Protein AF-A0A928SBZ6-F1 (afdb_monomer_lite)

pLDDT: mean 72.64, std 17.55, range [36.88, 94.25]

Foldseek 3Di:
DDDPPDDPPDPPPQPPPAPVSVVVVVQVVDPVSVVVVVVLVVLLVVLVVVLVVLVVVLVVQVPDPDHDPVVNVVSVVVNVVSVVSNVVSVVVVVVVVVVRVVVVVVVVVVVVVVVVVVVVVVVVPPDPVVVD

Radius of gyration: 28.68 Å; chains: 1; bounding box: 75×18×86 Å

Sequence (132 aa):
MLKREFTVAGEYRYNQSGPIRWIISHLARYPLFLSGFILAILISNGLFALTPRLTGLAFDEILQTAPDRGRLLTITLLVLGVVLVQVLIYLAASLSIEVLAQRLERDARDELNNTYFRHQSLDYNLPEAILS

Secondary structure (DSSP, 8-state):
--------TT--------HHHHHHHHHTT-HHHHHHHHHHHHHHHHHHHHHHHHHHHHHHHHTSSS--HHHHHHHHHHHHHHHHHHHHHHHHHHHHHHHHHHHHHHHHHHHHHHHHHHHHHHHTT--GGG--

Structure (mmCIF, N/CA/C/O backbone):
data_AF-A0A928SBZ6-F1
#
_entry.id   AF-A0A928SBZ6-F1
#
loop_
_atom_site.group_PDB
_atom_site.id
_atom_site.type_symbol
_atom_site.label_atom_id
_atom_site.label_alt_id
_atom_site.label_comp_id
_atom_site.label_as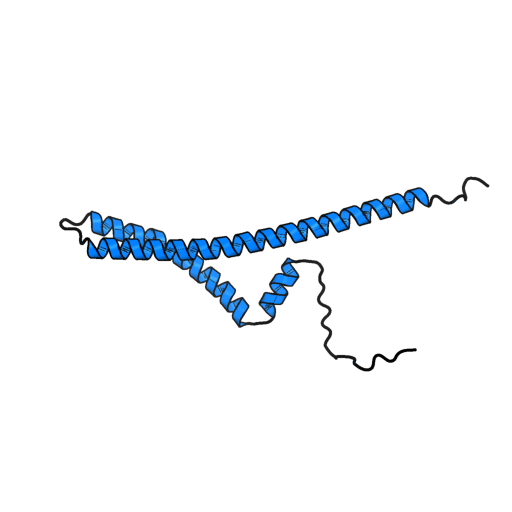ym_id
_atom_site.label_entity_id
_atom_site.label_seq_id
_atom_site.pdbx_PDB_ins_code
_atom_site.Cartn_x
_atom_site.Cartn_y
_atom_site.Cartn_z
_atom_site.occupancy
_atom_site.B_iso_or_equiv
_atom_site.auth_seq_id
_atom_site.auth_comp_id
_atom_site.auth_asym_id
_atom_site.auth_atom_id
_atom_site.pdbx_PDB_model_num
ATOM 1 N N . MET A 1 1 ? 16.539 -11.996 -53.808 1.00 42.03 1 MET A N 1
ATOM 2 C CA . MET A 1 1 ? 15.376 -11.086 -53.733 1.00 42.03 1 MET A CA 1
ATOM 3 C C . MET A 1 1 ? 14.240 -11.819 -53.035 1.00 42.03 1 MET A C 1
ATOM 5 O O . MET A 1 1 ? 13.821 -12.847 -53.543 1.00 42.03 1 MET A O 1
ATOM 9 N N . LEU A 1 2 ? 13.785 -11.343 -51.874 1.00 38.50 2 LEU A N 1
ATOM 10 C CA . LEU A 1 2 ? 12.619 -11.879 -51.160 1.00 38.50 2 LEU A CA 1
ATOM 11 C C . LEU A 1 2 ? 11.721 -10.698 -50.772 1.00 38.50 2 LEU A C 1
ATOM 13 O O . LEU A 1 2 ? 12.114 -9.841 -49.982 1.00 38.50 2 LEU A O 1
ATOM 17 N N . LYS A 1 3 ? 10.547 -10.639 -51.410 1.00 41.12 3 LYS A N 1
ATOM 18 C CA . LYS A 1 3 ? 9.464 -9.682 -51.165 1.00 41.12 3 LYS A CA 1
ATOM 19 C C . LYS A 1 3 ? 8.970 -9.807 -49.718 1.00 41.12 3 LYS A C 1
ATOM 21 O O . LYS A 1 3 ? 8.495 -10.866 -49.323 1.00 41.12 3 LYS A O 1
ATOM 26 N N . ARG A 1 4 ? 9.025 -8.712 -48.956 1.00 48.75 4 ARG A N 1
ATOM 27 C CA . ARG A 1 4 ? 8.237 -8.507 -47.729 1.00 48.75 4 ARG A CA 1
ATOM 28 C C . ARG A 1 4 ? 7.064 -7.584 -48.070 1.00 48.75 4 ARG A C 1
ATOM 30 O O . ARG A 1 4 ? 7.165 -6.372 -47.933 1.00 48.75 4 ARG A O 1
ATOM 37 N N . GLU A 1 5 ? 5.972 -8.164 -48.556 1.00 46.28 5 GLU A N 1
ATOM 38 C CA . GLU A 1 5 ? 4.697 -7.482 -48.826 1.00 46.28 5 GLU A CA 1
ATOM 39 C C . GLU A 1 5 ? 3.756 -7.628 -47.621 1.00 46.28 5 GLU A C 1
ATOM 41 O O . GLU A 1 5 ? 2.725 -8.265 -47.727 1.00 46.28 5 GLU A O 1
ATOM 46 N N . PHE A 1 6 ? 4.117 -7.070 -46.462 1.00 46.47 6 PHE A N 1
ATOM 47 C CA . PHE A 1 6 ? 3.161 -6.730 -45.396 1.00 46.47 6 PHE A CA 1
ATOM 48 C C . PHE A 1 6 ? 3.739 -5.565 -44.591 1.00 46.47 6 PHE A C 1
ATOM 50 O O . PHE A 1 6 ? 4.344 -5.738 -43.535 1.00 46.47 6 PHE A O 1
ATOM 57 N N . THR A 1 7 ? 3.597 -4.355 -45.125 1.00 47.03 7 THR A N 1
ATOM 58 C CA . THR A 1 7 ? 3.828 -3.124 -44.370 1.00 47.03 7 THR A CA 1
ATOM 59 C C . THR A 1 7 ? 2.601 -2.894 -43.495 1.00 47.03 7 THR A C 1
ATOM 61 O O . THR A 1 7 ? 1.587 -2.379 -43.959 1.00 47.03 7 THR A O 1
ATOM 64 N N . VAL A 1 8 ? 2.667 -3.308 -42.228 1.00 39.34 8 VAL A N 1
ATOM 65 C CA . VAL A 1 8 ? 1.700 -2.856 -41.221 1.00 39.34 8 VAL A CA 1
ATOM 66 C C . VAL A 1 8 ? 1.957 -1.367 -40.995 1.00 39.34 8 VAL A C 1
ATOM 68 O O . VAL A 1 8 ? 2.955 -0.971 -40.393 1.00 39.34 8 VAL A O 1
ATOM 71 N N . ALA A 1 9 ? 1.067 -0.531 -41.526 1.00 39.19 9 ALA A N 1
ATOM 72 C CA . ALA A 1 9 ? 1.007 0.887 -41.212 1.00 39.19 9 ALA A CA 1
ATOM 73 C C . ALA A 1 9 ? 0.693 1.036 -39.716 1.00 39.19 9 ALA A C 1
ATOM 75 O O . ALA A 1 9 ? -0.443 0.840 -39.290 1.00 39.19 9 ALA A O 1
ATOM 76 N N . GLY A 1 10 ? 1.726 1.313 -38.917 1.00 40.31 10 GLY A N 1
ATOM 77 C CA . GLY A 1 10 ? 1.594 1.467 -37.468 1.00 40.31 10 GLY A CA 1
ATOM 78 C C . GLY A 1 10 ? 2.705 0.850 -36.622 1.00 40.31 10 GLY A C 1
ATOM 79 O O . GLY A 1 10 ? 2.492 0.678 -35.424 1.00 40.31 10 GLY A O 1
ATOM 80 N N . GLU A 1 11 ? 3.880 0.522 -37.176 1.00 36.88 11 GLU A N 1
ATOM 81 C CA . GLU A 1 11 ? 5.056 0.240 -36.341 1.00 36.88 11 GLU A CA 1
ATOM 82 C C . GLU A 1 11 ? 5.482 1.510 -35.592 1.00 36.88 11 GLU A C 1
ATOM 84 O O . GLU A 1 11 ? 6.375 2.259 -35.993 1.00 36.88 11 GLU A O 1
ATOM 89 N N . TYR A 1 12 ? 4.833 1.755 -34.455 1.00 40.62 12 TYR A N 1
ATOM 90 C CA . TYR A 1 12 ? 5.387 2.620 -33.435 1.00 40.62 12 TYR A CA 1
ATOM 91 C C . TYR A 1 12 ? 6.636 1.916 -32.913 1.00 40.62 12 TYR A C 1
ATOM 93 O O . TYR A 1 12 ? 6.551 0.954 -32.146 1.00 40.62 12 TYR A O 1
ATOM 101 N N . ARG A 1 13 ? 7.802 2.368 -33.389 1.00 38.62 13 ARG A N 1
ATOM 102 C CA . ARG A 1 13 ? 9.112 1.977 -32.868 1.00 38.62 13 ARG A CA 1
ATOM 103 C C . ARG A 1 13 ? 9.098 2.225 -31.368 1.00 38.62 13 ARG A C 1
ATOM 105 O O . ARG A 1 13 ? 9.324 3.343 -30.907 1.00 38.62 13 ARG A O 1
ATOM 112 N N . TYR A 1 14 ? 8.840 1.170 -30.602 1.00 41.97 14 TYR A N 1
ATOM 113 C CA . TYR A 1 14 ? 9.138 1.167 -29.187 1.00 41.97 14 TYR A CA 1
ATOM 114 C C . TYR A 1 14 ? 10.636 1.400 -29.080 1.00 41.97 14 TYR A C 1
ATOM 116 O O . TYR A 1 14 ? 11.450 0.547 -29.418 1.00 41.97 14 TYR A O 1
ATOM 124 N N . ASN A 1 15 ? 11.001 2.607 -28.676 1.00 43.34 15 ASN A N 1
ATOM 125 C CA . ASN A 1 15 ? 12.329 2.865 -28.181 1.00 43.34 15 ASN A CA 1
ATOM 126 C C . ASN A 1 15 ? 12.435 2.072 -26.865 1.00 43.34 15 ASN A C 1
ATOM 128 O O . ASN A 1 15 ? 11.800 2.407 -25.864 1.00 43.34 15 ASN A O 1
ATOM 132 N N . GLN A 1 16 ? 13.163 0.959 -26.944 1.00 48.69 16 GLN A N 1
ATOM 133 C CA . GLN A 1 16 ? 13.397 -0.022 -25.886 1.00 48.69 16 GLN A CA 1
ATOM 134 C C . GLN A 1 16 ? 14.605 0.353 -25.013 1.00 48.69 16 GLN A C 1
ATOM 136 O O . GLN A 1 16 ? 15.199 -0.516 -24.390 1.00 48.69 16 GLN A O 1
ATOM 141 N N . SER A 1 17 ? 14.974 1.634 -24.922 1.00 46.19 17 SER A N 1
ATOM 142 C CA . SER A 1 17 ? 16.121 2.089 -24.121 1.00 46.19 17 SER A CA 1
ATOM 143 C C . SER A 1 17 ? 15.854 2.127 -22.604 1.00 46.19 17 SER A C 1
ATOM 145 O O . SER A 1 17 ? 16.379 2.999 -21.922 1.00 46.19 17 SER A O 1
ATOM 147 N N . GLY A 1 18 ? 15.016 1.235 -22.056 1.00 51.34 18 GLY A N 1
ATOM 148 C CA . GLY A 1 18 ? 14.973 1.056 -20.601 1.00 51.34 18 GLY A CA 1
ATOM 149 C C . GLY A 1 18 ? 13.796 0.241 -20.028 1.00 51.34 18 GLY A C 1
ATOM 150 O O . GLY A 1 18 ? 12.656 0.374 -20.487 1.00 51.34 18 GLY A O 1
ATOM 151 N N . PRO A 1 19 ? 14.025 -0.546 -18.958 1.00 50.44 19 PRO A N 1
ATOM 152 C CA . PRO A 1 19 ? 13.027 -1.407 -18.306 1.00 50.44 19 PRO A CA 1
ATOM 153 C C . PRO A 1 19 ? 11.860 -0.645 -17.650 1.00 50.44 19 PRO A C 1
ATOM 155 O O . PRO A 1 19 ? 10.737 -1.148 -17.616 1.00 50.44 19 PRO A O 1
ATOM 158 N N . ILE A 1 20 ? 12.071 0.612 -17.244 1.00 51.56 20 ILE A N 1
ATOM 159 C CA . ILE A 1 20 ? 10.998 1.531 -16.817 1.00 51.56 20 ILE A CA 1
ATOM 160 C C . ILE A 1 20 ? 10.023 1.783 -17.972 1.00 51.56 20 ILE A C 1
ATOM 162 O O . ILE A 1 20 ? 8.810 1.775 -17.791 1.00 51.56 20 ILE A O 1
ATOM 166 N N . ARG A 1 21 ? 10.539 1.933 -19.194 1.00 50.12 21 ARG A N 1
ATOM 167 C CA . ARG A 1 21 ? 9.741 2.160 -20.401 1.00 50.12 21 ARG A CA 1
ATOM 168 C C . ARG A 1 21 ? 8.976 0.900 -20.822 1.00 50.12 21 ARG A C 1
ATOM 170 O O . ARG A 1 21 ? 7.899 1.031 -21.389 1.00 50.12 21 ARG A O 1
ATOM 177 N N . TRP A 1 22 ? 9.462 -0.296 -20.467 1.00 51.34 22 TRP A N 1
ATOM 178 C CA . TRP A 1 22 ? 8.749 -1.574 -20.621 1.00 51.34 22 TRP A CA 1
ATOM 179 C C . TRP A 1 22 ? 7.609 -1.743 -19.597 1.00 51.34 22 TRP A C 1
ATOM 181 O O . TRP A 1 22 ? 6.501 -2.115 -19.987 1.00 51.34 22 TRP A O 1
ATOM 191 N N . ILE A 1 23 ? 7.818 -1.373 -18.328 1.00 56.75 23 ILE A N 1
ATOM 192 C CA . ILE A 1 23 ? 6.757 -1.337 -17.300 1.00 56.75 23 ILE A CA 1
ATOM 193 C C . ILE A 1 23 ? 5.692 -0.298 -17.668 1.00 56.75 23 ILE A C 1
ATOM 195 O O . ILE A 1 23 ? 4.507 -0.619 -17.703 1.00 56.75 23 ILE A O 1
ATOM 199 N N . ILE A 1 24 ? 6.106 0.916 -18.047 1.00 55.34 24 ILE A N 1
ATOM 200 C CA . ILE A 1 24 ? 5.201 1.970 -18.527 1.00 55.34 24 ILE A CA 1
ATOM 201 C C . ILE A 1 24 ? 4.479 1.521 -19.807 1.00 55.34 24 ILE A C 1
ATOM 203 O O . ILE A 1 24 ? 3.296 1.802 -19.952 1.00 55.34 24 ILE A O 1
ATOM 207 N N . SER A 1 25 ? 5.128 0.763 -20.703 1.00 49.34 25 SER A N 1
ATOM 208 C CA . SER A 1 25 ? 4.474 0.209 -21.902 1.00 49.34 25 SER A CA 1
ATOM 209 C C . SER A 1 25 ? 3.415 -0.849 -21.592 1.00 49.34 25 SER A C 1
ATOM 211 O O . SER A 1 25 ? 2.393 -0.905 -22.272 1.00 49.34 25 SER A O 1
ATOM 213 N N . HIS A 1 26 ? 3.627 -1.660 -20.551 1.00 50.69 26 HIS A N 1
ATOM 214 C CA . HIS A 1 26 ? 2.633 -2.620 -20.071 1.00 50.69 26 HIS A CA 1
ATOM 215 C C . HIS A 1 26 ? 1.474 -1.915 -19.352 1.00 50.69 26 HIS A C 1
ATOM 217 O O . HIS A 1 26 ? 0.325 -2.321 -19.508 1.00 50.69 26 HIS A O 1
ATOM 223 N N . LEU A 1 27 ? 1.755 -0.820 -18.637 1.00 47.75 27 LEU A N 1
ATOM 224 C CA . LEU A 1 27 ? 0.765 -0.017 -17.912 1.00 47.75 27 LEU A CA 1
ATOM 225 C C . LEU A 1 27 ? -0.061 0.910 -18.830 1.00 47.75 27 LEU A C 1
ATOM 227 O O . LEU A 1 27 ? -1.235 1.149 -18.566 1.00 47.75 27 LEU A O 1
ATOM 231 N N . ALA A 1 28 ? 0.520 1.399 -19.931 1.00 54.22 28 ALA A N 1
ATOM 232 C CA . ALA A 1 28 ? -0.118 2.303 -20.895 1.00 54.22 28 ALA A CA 1
ATOM 233 C C . ALA A 1 28 ? -0.981 1.586 -21.950 1.00 54.22 28 ALA A C 1
ATOM 235 O O . ALA A 1 28 ? -1.712 2.237 -22.696 1.00 54.22 28 ALA A O 1
ATOM 236 N N . ARG A 1 29 ? -0.918 0.248 -22.024 1.00 52.53 29 ARG A N 1
ATOM 237 C CA . ARG A 1 29 ? -1.681 -0.557 -22.995 1.00 52.53 29 ARG A CA 1
ATOM 238 C C . ARG A 1 29 ? -3.133 -0.818 -22.568 1.00 52.53 29 ARG A C 1
ATOM 240 O O . ARG A 1 29 ? -3.930 -1.252 -23.392 1.00 52.53 29 ARG A O 1
ATOM 247 N N . TYR A 1 30 ? -3.485 -0.517 -21.315 1.00 49.75 30 TYR A N 1
ATOM 248 C CA . TYR A 1 30 ? -4.835 -0.676 -20.775 1.00 49.75 30 TYR A CA 1
ATOM 249 C C . TYR A 1 30 ? -5.160 0.470 -19.804 1.00 49.75 30 TYR A C 1
ATOM 251 O O . TYR A 1 30 ? -4.564 0.523 -18.729 1.00 49.75 30 TYR A O 1
ATOM 259 N N . PRO A 1 31 ? -6.137 1.353 -20.092 1.00 57.88 31 PRO A N 1
ATOM 260 C CA . PRO A 1 31 ? -6.558 2.385 -19.136 1.00 57.88 31 PRO A CA 1
ATOM 261 C C . PRO A 1 31 ? -7.005 1.795 -17.782 1.00 57.88 31 PRO A C 1
ATOM 263 O O . PRO A 1 31 ? -6.845 2.455 -16.758 1.00 57.88 31 PRO A O 1
ATOM 266 N N . LEU A 1 32 ? -7.445 0.524 -17.755 1.00 58.59 32 LEU A N 1
ATOM 267 C CA . LEU A 1 32 ? -7.724 -0.239 -16.530 1.00 58.59 32 LEU A CA 1
ATOM 268 C C . LEU A 1 32 ? -6.496 -0.452 -15.623 1.00 58.59 32 LEU A C 1
ATOM 270 O O . LEU A 1 32 ? -6.638 -0.499 -14.403 1.00 58.59 32 LEU A O 1
ATOM 274 N N . PHE A 1 33 ? -5.296 -0.602 -16.187 1.00 58.75 33 PHE A N 1
ATOM 275 C CA . PHE A 1 33 ? -4.073 -0.836 -15.410 1.00 58.75 33 PHE A CA 1
ATOM 276 C C . PHE A 1 33 ? -3.554 0.450 -14.775 1.00 58.75 33 PHE A C 1
ATOM 278 O O . PHE A 1 33 ? -3.157 0.430 -13.614 1.00 58.75 33 PHE A O 1
ATOM 285 N N . LEU A 1 34 ? -3.616 1.577 -15.492 1.00 67.88 34 LEU A N 1
ATOM 286 C CA . LEU A 1 34 ? -3.313 2.882 -14.906 1.00 67.88 34 LEU A CA 1
ATOM 287 C C . LEU A 1 34 ? -4.317 3.225 -13.798 1.00 67.88 34 LEU A C 1
ATOM 289 O O . LEU A 1 34 ? -3.907 3.635 -12.712 1.00 67.88 34 LEU A O 1
ATOM 293 N N . SER A 1 35 ? -5.615 2.976 -14.022 1.00 70.25 35 SER A N 1
ATOM 294 C CA . SER A 1 35 ? -6.608 3.112 -12.953 1.00 70.25 35 SER A CA 1
ATOM 295 C C . SER A 1 35 ? -6.347 2.140 -11.805 1.00 70.25 35 SER A C 1
ATOM 297 O O . SER A 1 35 ? -6.489 2.535 -10.659 1.00 70.25 35 SER A O 1
ATOM 299 N N . GLY A 1 36 ? -5.913 0.907 -12.083 1.00 70.06 36 GLY A N 1
ATOM 300 C CA . GLY A 1 36 ? -5.564 -0.086 -11.065 1.00 70.06 36 GLY A CA 1
ATOM 301 C C . GLY A 1 36 ? -4.348 0.319 -10.232 1.00 70.06 36 GLY A C 1
ATOM 302 O O . GLY A 1 36 ? -4.349 0.128 -9.022 1.00 70.06 36 GLY A O 1
ATOM 303 N N . PHE A 1 37 ? -3.344 0.943 -10.847 1.00 69.94 37 PHE A N 1
ATOM 304 C CA . PHE A 1 37 ? -2.172 1.475 -10.155 1.00 69.94 37 PHE A CA 1
ATOM 305 C C . PHE A 1 37 ? -2.527 2.667 -9.262 1.00 69.94 37 PHE A C 1
ATOM 307 O O . PHE A 1 37 ? -2.157 2.694 -8.090 1.00 69.94 37 PHE A O 1
ATOM 314 N N . ILE A 1 38 ? -3.302 3.624 -9.783 1.00 79.69 38 ILE A N 1
ATOM 315 C CA . ILE A 1 38 ? -3.816 4.748 -8.989 1.00 79.69 38 ILE A CA 1
ATOM 316 C C . ILE A 1 38 ? -4.681 4.220 -7.841 1.00 79.69 38 ILE A C 1
ATOM 318 O O . ILE A 1 38 ? -4.514 4.644 -6.701 1.00 79.69 38 ILE A O 1
ATOM 322 N N . LEU A 1 39 ? -5.557 3.252 -8.113 1.00 78.69 39 LEU A N 1
ATOM 323 C CA . LEU A 1 39 ? -6.389 2.608 -7.103 1.00 78.69 39 LEU A CA 1
ATOM 324 C C . LEU A 1 39 ? -5.534 1.913 -6.038 1.00 78.69 39 LEU A C 1
ATOM 326 O O . LEU A 1 39 ? -5.812 2.074 -4.857 1.00 78.69 39 LEU A O 1
ATOM 330 N N . ALA A 1 40 ? -4.471 1.206 -6.423 1.00 74.56 40 ALA A N 1
ATOM 331 C CA . ALA A 1 40 ? -3.550 0.569 -5.486 1.00 74.56 40 ALA A CA 1
ATOM 332 C C . ALA A 1 40 ? -2.856 1.601 -4.585 1.00 74.56 40 ALA A C 1
ATOM 334 O O . ALA A 1 40 ? -2.821 1.415 -3.372 1.00 74.56 40 ALA A O 1
ATOM 335 N N . ILE A 1 41 ? -2.390 2.725 -5.143 1.00 81.50 41 ILE A N 1
ATOM 336 C CA . ILE A 1 41 ? -1.819 3.832 -4.360 1.00 81.50 41 ILE A CA 1
ATOM 337 C C . ILE A 1 41 ? -2.854 4.394 -3.382 1.00 81.50 41 ILE A C 1
ATOM 339 O O . ILE A 1 41 ? -2.547 4.587 -2.204 1.00 81.50 41 ILE A O 1
ATOM 343 N N . LEU A 1 42 ? -4.076 4.657 -3.846 1.00 87.12 42 LEU A N 1
ATOM 344 C CA . LEU A 1 42 ? -5.150 5.185 -3.005 1.00 87.12 42 LEU A CA 1
ATOM 345 C C . LEU A 1 42 ? -5.515 4.209 -1.881 1.00 87.12 42 LEU A C 1
ATOM 347 O O . LEU A 1 42 ? -5.648 4.628 -0.733 1.00 87.12 42 LEU A O 1
ATOM 351 N N . ILE A 1 43 ? -5.610 2.913 -2.187 1.00 82.88 43 ILE A N 1
ATOM 352 C CA . ILE A 1 43 ? -5.857 1.851 -1.207 1.00 82.88 43 ILE A CA 1
ATOM 353 C C . ILE A 1 43 ? -4.728 1.814 -0.177 1.00 82.88 43 ILE A C 1
ATOM 355 O O . ILE A 1 43 ? -5.010 1.845 1.017 1.00 82.88 43 ILE A O 1
ATOM 359 N N . SER A 1 44 ? -3.463 1.808 -0.602 1.00 80.88 44 SER A N 1
ATOM 360 C CA . SER A 1 44 ? -2.320 1.806 0.317 1.00 80.88 44 SER A CA 1
ATOM 361 C C . SER A 1 44 ? -2.327 3.006 1.257 1.00 80.88 44 SER A C 1
ATOM 363 O O . SER A 1 44 ? -2.157 2.833 2.462 1.00 80.88 44 SER A O 1
ATOM 365 N N . ASN A 1 45 ? -2.571 4.210 0.734 1.00 88.06 45 ASN A N 1
ATOM 366 C CA . ASN A 1 45 ? -2.646 5.420 1.553 1.00 88.06 45 ASN A CA 1
ATOM 367 C C . ASN A 1 45 ? -3.840 5.377 2.519 1.00 88.06 45 ASN A C 1
ATOM 369 O O . ASN A 1 45 ? -3.706 5.732 3.689 1.00 88.06 45 ASN A O 1
ATOM 373 N N . GLY A 1 46 ? -4.994 4.889 2.057 1.00 89.06 46 GLY A N 1
ATOM 374 C CA . GLY A 1 46 ? -6.172 4.693 2.898 1.00 89.06 46 GLY A CA 1
ATOM 375 C C . GLY A 1 46 ? -5.921 3.700 4.036 1.00 89.06 46 GLY A C 1
ATOM 376 O O . GLY A 1 46 ? -6.253 3.986 5.183 1.00 89.06 46 GLY A O 1
ATOM 377 N N . LEU A 1 47 ? -5.277 2.565 3.753 1.00 86.06 47 LEU A N 1
ATOM 378 C CA . LEU A 1 47 ? -4.897 1.565 4.760 1.00 86.06 47 LEU A CA 1
ATOM 379 C C . LEU A 1 47 ? -3.905 2.131 5.786 1.00 86.06 47 LEU A C 1
ATOM 381 O O . LEU A 1 47 ? -4.052 1.885 6.988 1.00 86.06 47 LEU A O 1
ATOM 385 N N . PHE A 1 48 ? -2.950 2.947 5.333 1.00 86.94 48 PHE A N 1
ATOM 386 C CA . PHE A 1 48 ? -2.035 3.669 6.217 1.00 86.94 48 PHE A CA 1
ATOM 387 C C . PHE A 1 48 ? -2.782 4.587 7.184 1.00 86.94 48 PHE A C 1
ATOM 389 O O . PHE A 1 48 ? -2.527 4.554 8.384 1.00 86.94 48 PHE A O 1
ATOM 396 N N . ALA A 1 49 ? -3.751 5.358 6.686 1.00 89.12 49 ALA A N 1
ATOM 397 C CA . ALA A 1 49 ? -4.566 6.246 7.512 1.00 89.12 49 ALA A CA 1
ATOM 398 C C . ALA A 1 49 ? -5.536 5.489 8.444 1.00 89.12 49 ALA A C 1
ATOM 400 O O . ALA A 1 49 ? -5.853 5.964 9.536 1.00 89.12 49 ALA A O 1
ATOM 401 N N . LEU A 1 50 ? -6.001 4.301 8.045 1.00 89.25 50 LEU A N 1
ATOM 402 C CA . LEU A 1 50 ? -6.895 3.466 8.853 1.00 89.25 50 LEU A CA 1
ATOM 403 C C . LEU A 1 50 ? -6.190 2.810 10.042 1.00 89.25 50 LEU A C 1
ATOM 405 O O . LEU A 1 50 ? -6.830 2.588 11.068 1.00 89.25 50 LEU A O 1
ATOM 409 N N . THR A 1 51 ? -4.894 2.519 9.928 1.00 87.12 51 THR A N 1
ATOM 410 C CA . THR A 1 51 ? -4.150 1.784 10.961 1.00 87.12 51 THR A CA 1
ATOM 411 C C . THR A 1 51 ? -4.143 2.528 12.313 1.00 87.12 51 THR A C 1
ATOM 413 O O . THR A 1 51 ? -4.612 1.946 13.292 1.00 87.12 51 THR A O 1
ATOM 416 N N . PRO A 1 52 ? -3.753 3.820 12.414 1.00 89.62 52 PRO A N 1
ATOM 417 C CA . PRO A 1 52 ? -3.835 4.574 13.671 1.00 89.62 52 PRO A CA 1
ATOM 418 C C . PRO A 1 52 ? -5.264 4.710 14.205 1.00 89.62 52 PRO A C 1
ATOM 420 O O . PRO A 1 52 ? -5.479 4.675 15.415 1.00 89.62 52 PRO A O 1
ATOM 423 N N . ARG A 1 53 ? -6.253 4.835 13.311 1.00 91.88 53 ARG A N 1
ATOM 424 C CA . ARG A 1 53 ? -7.666 4.950 13.692 1.00 91.88 53 ARG A CA 1
ATOM 425 C C . ARG A 1 53 ? -8.180 3.676 14.360 1.00 91.88 53 ARG A C 1
ATOM 427 O O . ARG A 1 53 ? -8.836 3.760 15.392 1.00 91.88 53 ARG A O 1
ATOM 434 N N . LEU A 1 54 ? -7.898 2.508 13.781 1.00 88.94 54 LEU A N 1
ATOM 435 C CA . LEU A 1 54 ? -8.283 1.220 14.365 1.00 88.94 54 LEU A CA 1
ATOM 436 C C . LEU A 1 54 ? -7.580 0.984 15.704 1.00 88.94 54 LEU A C 1
ATOM 438 O O . LEU A 1 54 ? -8.212 0.520 16.649 1.00 88.94 54 LEU A O 1
ATOM 442 N N . THR A 1 55 ? -6.307 1.369 15.805 1.00 89.19 55 THR A N 1
ATOM 443 C CA . THR A 1 55 ? -5.560 1.324 17.064 1.00 89.19 55 THR A CA 1
ATOM 444 C C . THR A 1 55 ? -6.208 2.208 18.132 1.00 89.19 55 THR A C 1
ATOM 446 O O . THR A 1 55 ? -6.410 1.744 19.249 1.00 89.19 55 THR A O 1
ATOM 449 N N . GLY A 1 56 ? -6.607 3.439 17.792 1.00 91.50 56 GLY A N 1
ATOM 450 C CA . GLY A 1 56 ? -7.333 4.326 18.709 1.00 91.50 56 GLY A CA 1
ATOM 451 C C . GLY A 1 56 ? -8.645 3.715 19.203 1.00 91.50 56 GLY A C 1
ATOM 452 O O . GLY A 1 56 ? -8.867 3.643 20.405 1.00 91.50 56 GLY A O 1
ATOM 453 N N . LEU A 1 57 ? -9.455 3.158 18.296 1.00 90.38 57 LEU A N 1
ATOM 454 C CA . LEU A 1 57 ? -10.704 2.476 18.662 1.00 90.38 57 LEU A CA 1
ATOM 455 C C . LEU A 1 57 ? -10.478 1.269 19.583 1.00 90.38 57 LEU A C 1
ATOM 457 O O . LEU A 1 57 ? -11.314 0.998 20.441 1.00 90.38 57 LEU A O 1
ATOM 461 N N . ALA A 1 58 ? -9.373 0.538 19.409 1.00 88.38 58 ALA A N 1
ATOM 462 C CA . ALA A 1 58 ? -9.015 -0.552 20.311 1.00 88.38 58 ALA A CA 1
ATOM 463 C C . ALA A 1 58 ? -8.681 -0.027 21.715 1.00 88.38 58 ALA A C 1
ATOM 465 O O . ALA A 1 58 ? -9.161 -0.584 22.698 1.00 88.38 58 ALA A O 1
ATOM 466 N N . PHE A 1 59 ? -7.896 1.051 21.817 1.00 89.50 59 PHE A N 1
ATOM 467 C CA . PHE A 1 59 ? -7.572 1.672 23.105 1.00 89.50 59 PHE A CA 1
ATOM 468 C C . PHE A 1 59 ? -8.812 2.235 23.803 1.00 89.50 59 PHE A C 1
ATOM 470 O O . PHE A 1 59 ? -9.000 1.972 24.989 1.00 89.50 59 PHE A O 1
ATOM 477 N N . ASP A 1 60 ? -9.685 2.929 23.070 1.00 90.12 60 ASP A N 1
ATOM 478 C CA . ASP A 1 60 ? -10.947 3.453 23.601 1.00 90.12 60 ASP A CA 1
ATOM 479 C C . ASP A 1 60 ? -11.837 2.334 24.164 1.00 90.12 60 ASP A C 1
ATOM 481 O O . ASP A 1 60 ? -12.511 2.519 25.174 1.00 90.12 60 ASP A O 1
ATOM 485 N N . GLU A 1 61 ? -11.834 1.155 23.536 1.00 88.00 61 GLU A N 1
ATOM 486 C CA . GLU A 1 61 ? -12.600 -0.006 23.998 1.00 88.00 61 GLU A CA 1
ATOM 487 C C . GLU A 1 61 ? -12.007 -0.642 25.264 1.00 88.00 61 GLU A C 1
ATOM 489 O O . GLU A 1 61 ? -12.747 -1.022 26.169 1.00 88.00 61 GLU A O 1
ATOM 494 N N . ILE A 1 62 ? -10.678 -0.714 25.374 1.00 88.94 62 ILE A N 1
ATOM 495 C CA . ILE A 1 62 ? -9.995 -1.266 26.558 1.00 88.94 62 ILE A CA 1
ATOM 496 C C . ILE A 1 62 ? -10.168 -0.356 27.784 1.00 88.94 62 ILE A C 1
ATOM 498 O O . ILE A 1 62 ? -10.183 -0.846 28.911 1.00 88.94 62 ILE A O 1
ATOM 502 N N . LEU A 1 63 ? -10.310 0.957 27.577 1.00 90.94 63 LEU A N 1
ATOM 503 C CA . LEU A 1 63 ? -10.487 1.944 28.649 1.00 90.94 63 LEU A CA 1
ATOM 504 C C . LEU A 1 63 ? -11.923 2.014 29.199 1.00 90.94 63 LEU A C 1
ATOM 506 O O . LEU A 1 63 ? -12.157 2.691 30.202 1.00 90.94 63 LEU A O 1
ATOM 510 N N . GLN A 1 64 ? -12.891 1.332 28.578 1.00 88.62 64 GLN A N 1
ATOM 511 C CA . GLN A 1 64 ? -14.267 1.290 29.075 1.00 88.62 64 GLN A CA 1
ATOM 512 C C . GLN A 1 64 ? -14.380 0.493 30.381 1.00 88.62 64 GLN A C 1
ATOM 514 O O . GLN A 1 64 ? -13.672 -0.482 30.616 1.00 88.62 64 GLN A O 1
ATOM 519 N N . THR A 1 65 ? -15.335 0.882 31.231 1.00 81.00 65 THR A N 1
ATOM 520 C CA . THR A 1 65 ? -15.575 0.246 32.540 1.00 81.00 65 THR A 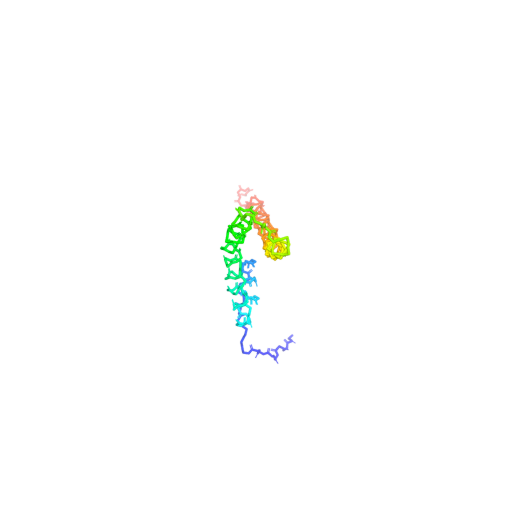CA 1
ATOM 521 C C . THR A 1 65 ? -15.987 -1.230 32.424 1.00 81.00 65 THR A C 1
ATOM 523 O O . THR A 1 65 ? -15.731 -2.009 33.338 1.00 81.00 65 THR A O 1
ATOM 526 N N . ALA A 1 66 ? -16.592 -1.628 31.299 1.00 83.00 66 ALA A N 1
ATOM 527 C CA . ALA A 1 66 ? -16.911 -3.015 30.961 1.00 83.00 66 ALA A CA 1
ATOM 528 C C . ALA A 1 66 ? -16.589 -3.278 29.473 1.00 83.00 66 ALA A C 1
ATOM 530 O O . ALA A 1 66 ? -17.470 -3.111 28.632 1.00 83.00 66 ALA A O 1
ATOM 531 N N . PRO A 1 67 ? -15.342 -3.656 29.136 1.00 79.31 67 PRO A N 1
ATOM 532 C CA . PRO A 1 67 ? -14.913 -3.832 27.748 1.00 79.31 67 PRO A CA 1
ATOM 533 C C . PRO A 1 67 ? -15.670 -4.959 27.037 1.00 79.31 67 PRO A C 1
ATOM 535 O O . PRO A 1 67 ? -15.760 -6.077 27.562 1.00 79.31 67 PRO A O 1
ATOM 538 N N . ASP A 1 68 ? -16.143 -4.711 25.813 1.00 89.62 68 ASP A N 1
ATOM 539 C CA . ASP A 1 68 ? -16.744 -5.752 24.983 1.00 89.62 68 ASP A CA 1
ATOM 540 C C . ASP A 1 68 ? -15.656 -6.561 24.256 1.00 89.62 68 ASP A C 1
ATOM 542 O O . ASP A 1 68 ? -15.018 -6.125 23.290 1.00 89.62 68 ASP A O 1
ATOM 546 N N . ARG A 1 69 ? -15.468 -7.807 24.703 1.00 88.50 69 ARG A N 1
ATOM 547 C CA . ARG A 1 69 ? -14.519 -8.755 24.098 1.00 88.50 69 ARG A CA 1
ATOM 548 C C . ARG A 1 69 ? -14.824 -9.032 22.622 1.00 88.50 69 ARG A C 1
ATOM 550 O O . ARG A 1 69 ? -13.889 -9.236 21.850 1.00 88.50 69 ARG A O 1
ATOM 557 N N . GLY A 1 70 ? -16.096 -9.043 22.219 1.00 90.50 70 GLY A N 1
ATOM 558 C CA . GLY A 1 70 ? -16.496 -9.265 20.827 1.00 90.50 70 GLY A CA 1
ATOM 559 C C . GLY A 1 70 ? -16.090 -8.101 19.926 1.00 90.50 70 GLY A C 1
ATOM 560 O O . GLY A 1 70 ? -15.564 -8.303 18.825 1.00 90.50 70 GLY A O 1
ATOM 561 N N . ARG A 1 71 ? -16.243 -6.873 20.426 1.00 89.00 71 ARG A N 1
ATOM 562 C CA . ARG A 1 71 ? -15.797 -5.665 19.731 1.00 89.00 71 ARG A CA 1
ATOM 563 C C . ARG A 1 71 ? -14.276 -5.601 19.613 1.00 89.00 71 ARG A C 1
ATOM 565 O O . ARG A 1 71 ? -13.776 -5.313 18.526 1.00 89.00 71 ARG A O 1
ATOM 572 N N . LEU A 1 72 ? -13.542 -5.960 20.668 1.00 89.19 72 LEU A N 1
ATOM 573 C CA . LEU A 1 72 ? -12.078 -6.059 20.625 1.00 89.19 72 LEU A CA 1
ATOM 574 C C . LEU A 1 72 ? -11.597 -7.071 19.581 1.00 89.19 72 LEU A C 1
ATOM 576 O O . LEU A 1 72 ? -10.771 -6.721 18.741 1.00 89.19 72 LEU A O 1
ATOM 580 N N . LEU A 1 73 ? -12.162 -8.285 19.567 1.00 91.88 73 LEU A N 1
ATOM 581 C CA . LEU A 1 73 ? -11.834 -9.299 18.556 1.00 91.88 73 LEU A CA 1
ATOM 582 C C . LEU A 1 73 ? -12.095 -8.792 17.134 1.00 91.88 73 LEU A C 1
ATOM 584 O O . LEU A 1 73 ? -11.276 -9.006 16.240 1.00 91.88 73 LEU A O 1
ATOM 588 N N . THR A 1 74 ? -13.202 -8.078 16.932 1.00 93.44 74 THR A N 1
ATOM 589 C CA . THR A 1 74 ? -13.539 -7.484 15.633 1.00 93.44 74 THR A CA 1
ATOM 590 C C . THR A 1 74 ? -12.495 -6.452 15.205 1.00 93.44 74 THR A C 1
ATOM 592 O O . THR A 1 74 ? -12.011 -6.507 14.075 1.00 93.44 74 THR A O 1
ATOM 595 N N . ILE A 1 75 ? -12.093 -5.540 16.099 1.00 91.12 75 ILE A N 1
ATOM 596 C CA . ILE A 1 75 ? -11.065 -4.530 15.800 1.00 91.12 75 ILE A CA 1
ATOM 597 C C . ILE A 1 75 ? -9.717 -5.202 15.507 1.00 91.12 75 ILE A C 1
ATOM 599 O O . ILE A 1 75 ? -9.059 -4.842 14.532 1.00 91.12 75 ILE A O 1
ATOM 603 N N . THR A 1 76 ? -9.326 -6.218 16.280 1.00 91.50 76 THR A N 1
ATOM 604 C CA . THR A 1 76 ? -8.090 -6.979 16.042 1.00 91.50 76 THR A CA 1
ATOM 605 C C . THR A 1 76 ? -8.088 -7.662 14.673 1.00 91.50 76 THR A C 1
ATOM 607 O O . THR A 1 76 ? -7.099 -7.560 13.948 1.00 91.50 76 THR A O 1
ATOM 610 N N . LEU A 1 77 ? -9.187 -8.314 14.281 1.00 94.25 77 LEU A N 1
ATOM 611 C CA . LEU A 1 77 ? -9.310 -8.947 12.963 1.00 94.25 77 LEU A CA 1
ATOM 612 C C . LEU A 1 77 ? -9.258 -7.924 11.822 1.00 94.25 77 LEU A C 1
ATOM 614 O O . LEU A 1 77 ? -8.634 -8.187 10.794 1.00 94.25 77 LEU A O 1
ATOM 618 N N . LEU A 1 78 ? -9.859 -6.744 12.008 1.00 93.38 78 LEU A N 1
ATOM 619 C CA . LEU A 1 78 ? -9.776 -5.654 11.034 1.00 93.38 78 LEU A CA 1
ATOM 620 C C . LEU A 1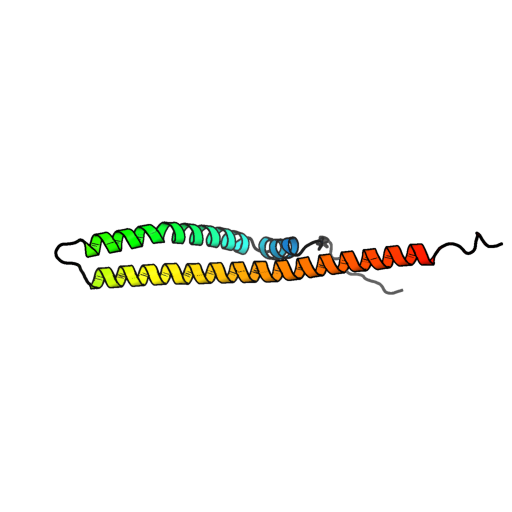 78 ? -8.338 -5.152 10.868 1.00 93.38 78 LEU A C 1
ATOM 622 O O . LEU A 1 78 ? -7.878 -5.007 9.737 1.00 93.38 78 LEU A O 1
ATOM 626 N N . VAL A 1 79 ? -7.610 -4.933 11.969 1.00 91.81 79 VAL A N 1
ATOM 627 C CA . VAL A 1 79 ? -6.191 -4.539 11.920 1.00 91.81 79 VAL A CA 1
ATOM 628 C C . VAL A 1 79 ? -5.361 -5.611 11.220 1.00 91.81 79 VAL A C 1
ATOM 630 O O . VAL A 1 79 ? -4.574 -5.285 10.334 1.00 91.81 79 VAL A O 1
ATOM 633 N N . LEU A 1 80 ? -5.568 -6.886 11.563 1.00 93.75 80 LEU A N 1
ATOM 634 C CA . LEU A 1 80 ? -4.877 -8.000 10.918 1.00 93.75 80 LEU A CA 1
ATOM 635 C C . LEU A 1 80 ? -5.120 -7.998 9.403 1.00 93.75 80 LEU A C 1
ATOM 637 O O . LEU A 1 80 ? -4.165 -8.068 8.633 1.00 93.75 80 LEU A O 1
ATOM 641 N N . GLY A 1 81 ? -6.374 -7.849 8.969 1.00 92.25 81 GLY A N 1
ATOM 642 C CA . GLY A 1 81 ? -6.722 -7.756 7.550 1.00 92.25 81 GLY A CA 1
ATOM 643 C C . GLY A 1 81 ? -6.035 -6.580 6.850 1.00 92.25 81 GLY A C 1
ATOM 644 O O . GLY A 1 81 ? -5.438 -6.754 5.789 1.00 92.25 81 GLY A O 1
ATOM 645 N N . VAL A 1 82 ? -6.051 -5.397 7.469 1.00 90.00 82 VAL A N 1
ATOM 646 C CA . VAL A 1 82 ? -5.387 -4.190 6.951 1.00 90.00 82 VAL A CA 1
ATOM 647 C C . VAL A 1 82 ? -3.877 -4.396 6.796 1.00 90.00 82 VAL A C 1
ATOM 649 O O . VAL A 1 82 ? -3.308 -4.014 5.773 1.00 90.00 82 VAL A O 1
ATOM 652 N N . VAL A 1 83 ? -3.215 -5.015 7.775 1.00 91.19 83 VAL A N 1
ATOM 653 C CA . VAL A 1 83 ? -1.769 -5.289 7.725 1.00 91.19 83 VAL A CA 1
ATOM 654 C C . VAL A 1 83 ? -1.436 -6.328 6.656 1.00 91.19 83 VAL A C 1
ATOM 656 O O . VAL A 1 83 ? -0.493 -6.125 5.895 1.00 91.19 83 VAL A O 1
ATOM 659 N N . LEU A 1 84 ? -2.217 -7.404 6.534 1.00 91.12 84 LEU A N 1
ATOM 660 C CA . LEU A 1 84 ? -1.992 -8.424 5.504 1.00 91.12 84 LEU A CA 1
ATOM 661 C C . LEU A 1 84 ? -2.065 -7.835 4.092 1.00 91.12 84 LEU A C 1
ATOM 663 O O . LEU A 1 84 ? -1.190 -8.099 3.269 1.00 91.12 84 LEU A O 1
ATOM 667 N N . VAL A 1 85 ? -3.063 -6.989 3.822 1.00 83.75 85 VAL A N 1
ATOM 668 C CA . VAL A 1 85 ? -3.182 -6.315 2.522 1.00 83.75 85 VAL A CA 1
ATOM 669 C C . VAL A 1 85 ? -1.988 -5.392 2.274 1.00 83.75 85 VAL A C 1
ATOM 671 O O . VAL A 1 85 ? -1.432 -5.404 1.177 1.00 83.75 85 VAL A O 1
ATOM 674 N N . GLN A 1 86 ? -1.545 -4.637 3.285 1.00 85.62 86 GLN A N 1
ATOM 675 C CA . GLN A 1 86 ? -0.348 -3.802 3.163 1.00 85.62 86 GLN A CA 1
ATOM 676 C C . GLN A 1 86 ? 0.885 -4.633 2.802 1.00 85.62 86 GLN A C 1
ATOM 678 O O . GLN A 1 86 ? 1.581 -4.299 1.846 1.00 85.62 86 GLN A O 1
ATOM 683 N N . VAL A 1 87 ? 1.131 -5.736 3.515 1.00 89.44 87 VAL A N 1
ATOM 684 C CA . VAL A 1 87 ? 2.277 -6.623 3.263 1.00 89.44 87 VAL A CA 1
ATOM 685 C C . VAL A 1 87 ? 2.269 -7.148 1.828 1.00 89.44 87 VAL A C 1
ATOM 687 O O . VAL A 1 87 ? 3.303 -7.114 1.164 1.00 89.44 87 VAL A O 1
ATOM 690 N N . LEU A 1 88 ? 1.114 -7.576 1.315 1.00 80.56 88 LEU A N 1
ATOM 691 C CA . LEU A 1 88 ? 1.001 -8.049 -0.068 1.00 80.56 88 LEU A CA 1
ATOM 692 C C . LEU A 1 88 ? 1.370 -6.963 -1.086 1.00 80.56 88 LEU A C 1
ATOM 694 O O . LEU A 1 88 ? 2.106 -7.238 -2.036 1.00 80.56 88 LEU A O 1
ATOM 698 N N . ILE A 1 89 ? 0.903 -5.729 -0.876 1.00 78.19 89 ILE A N 1
ATOM 699 C CA . ILE A 1 89 ? 1.234 -4.603 -1.758 1.00 78.19 89 ILE A CA 1
ATOM 700 C C . ILE A 1 89 ? 2.736 -4.294 -1.700 1.00 78.19 89 ILE A C 1
ATOM 702 O O . ILE A 1 89 ? 3.367 -4.109 -2.742 1.00 78.19 89 ILE A O 1
ATOM 706 N N . TYR A 1 90 ? 3.328 -4.291 -0.503 1.00 82.75 90 TYR A N 1
ATOM 707 C CA . TYR A 1 90 ? 4.761 -4.055 -0.329 1.00 82.75 90 TYR A CA 1
ATOM 708 C C . TYR A 1 90 ? 5.626 -5.125 -0.993 1.00 82.75 90 TYR A C 1
ATOM 710 O O . TYR A 1 90 ? 6.606 -4.778 -1.648 1.00 82.75 90 TYR A O 1
ATOM 718 N N . LEU A 1 91 ? 5.253 -6.403 -0.885 1.00 81.88 91 LEU A N 1
ATOM 719 C CA . LEU A 1 91 ? 5.977 -7.498 -1.537 1.00 81.88 91 LEU A CA 1
ATOM 720 C C . LEU A 1 91 ? 5.923 -7.391 -3.063 1.00 81.88 91 LEU A C 1
ATOM 722 O O . LEU A 1 91 ? 6.938 -7.552 -3.740 1.00 81.88 91 LEU A O 1
ATOM 726 N N . ALA A 1 92 ? 4.755 -7.076 -3.625 1.00 75.06 92 ALA A N 1
ATOM 727 C CA . ALA A 1 92 ? 4.632 -6.862 -5.063 1.00 75.06 92 ALA A CA 1
ATOM 728 C C . ALA A 1 92 ? 5.523 -5.699 -5.537 1.00 75.06 92 ALA A C 1
ATOM 730 O O . ALA A 1 92 ? 6.187 -5.796 -6.575 1.00 75.06 92 ALA A O 1
ATOM 731 N N . ALA A 1 93 ? 5.579 -4.616 -4.756 1.00 75.31 93 ALA A N 1
ATOM 732 C CA . ALA A 1 93 ? 6.442 -3.477 -5.039 1.00 75.31 93 ALA A CA 1
ATOM 733 C C . ALA A 1 93 ? 7.933 -3.845 -4.947 1.00 75.31 93 ALA A C 1
ATOM 735 O O . ALA A 1 93 ? 8.693 -3.508 -5.855 1.00 75.31 93 ALA A O 1
ATOM 736 N N . SER A 1 94 ? 8.356 -4.574 -3.907 1.00 85.12 94 SER A N 1
ATOM 737 C CA . SER A 1 94 ? 9.765 -4.941 -3.714 1.00 85.12 94 SER A CA 1
ATOM 738 C C . SER A 1 94 ? 10.283 -5.856 -4.823 1.00 85.12 94 SER A C 1
ATOM 740 O O . SER A 1 94 ? 11.349 -5.595 -5.372 1.00 85.12 94 SER A O 1
ATOM 742 N N . LEU A 1 95 ? 9.503 -6.867 -5.222 1.00 76.94 95 LEU A N 1
ATOM 743 C CA . LEU A 1 95 ? 9.859 -7.760 -6.332 1.00 76.94 95 LEU A CA 1
ATOM 744 C C . LEU A 1 95 ? 9.971 -6.999 -7.658 1.00 76.94 95 LEU A C 1
ATOM 746 O O . LEU A 1 95 ? 10.871 -7.250 -8.459 1.00 76.94 95 LEU A O 1
ATOM 750 N N . SER A 1 96 ? 9.078 -6.033 -7.883 1.00 73.94 96 SER A N 1
ATOM 751 C CA . SER A 1 96 ? 9.118 -5.189 -9.081 1.00 73.94 96 SER A CA 1
ATOM 752 C C . SER A 1 96 ? 10.396 -4.347 -9.138 1.00 73.94 96 SER A C 1
ATOM 754 O O . SER A 1 96 ? 11.008 -4.226 -10.200 1.00 73.94 96 SER A O 1
ATOM 756 N N . ILE A 1 97 ? 10.818 -3.793 -7.996 1.00 78.56 97 ILE A N 1
ATOM 757 C CA . ILE A 1 97 ? 12.062 -3.021 -7.874 1.00 78.56 97 ILE A CA 1
ATOM 758 C C . ILE A 1 97 ? 13.282 -3.918 -8.090 1.00 78.56 97 ILE A C 1
ATOM 760 O O . ILE A 1 97 ? 14.203 -3.522 -8.799 1.00 78.56 97 ILE A O 1
ATOM 764 N N . GLU A 1 98 ? 13.290 -5.128 -7.535 1.00 84.50 98 GLU A N 1
ATOM 765 C CA . GLU A 1 98 ? 14.404 -6.067 -7.689 1.00 84.50 98 GLU A CA 1
ATOM 766 C C . GLU A 1 98 ? 14.608 -6.478 -9.153 1.00 84.50 98 GLU A C 1
ATOM 768 O O . GLU A 1 98 ? 15.717 -6.383 -9.682 1.00 84.50 98 GLU A O 1
ATOM 773 N N . VAL A 1 99 ? 13.529 -6.844 -9.851 1.00 77.81 99 VAL A N 1
ATOM 774 C CA . VAL A 1 99 ? 13.583 -7.165 -11.287 1.00 77.81 99 VAL A CA 1
ATOM 775 C C . VAL A 1 99 ? 14.080 -5.969 -12.099 1.00 77.81 99 VAL A C 1
ATOM 777 O O . VAL A 1 99 ? 14.831 -6.135 -13.064 1.00 77.81 99 VAL A O 1
ATOM 780 N N . LEU A 1 100 ? 13.670 -4.756 -11.725 1.00 75.19 100 LEU A N 1
ATOM 781 C CA . LEU A 1 100 ? 14.131 -3.536 -12.374 1.00 75.19 100 LEU A CA 1
ATOM 782 C C . LEU A 1 100 ? 15.632 -3.307 -12.148 1.00 75.19 100 LEU A C 1
ATOM 784 O O . LEU A 1 100 ? 16.346 -2.999 -13.102 1.00 75.19 100 LEU A O 1
ATOM 788 N N . ALA A 1 101 ? 16.106 -3.496 -10.917 1.00 85.75 101 ALA A N 1
ATOM 789 C CA . ALA A 1 101 ? 17.507 -3.339 -10.549 1.00 85.75 101 ALA A CA 1
ATOM 790 C C . ALA A 1 101 ? 18.404 -4.329 -11.304 1.00 85.75 101 ALA A C 1
ATOM 792 O O . ALA A 1 101 ? 19.405 -3.916 -11.881 1.00 85.75 101 ALA A O 1
ATOM 793 N N . GLN A 1 102 ? 18.005 -5.601 -11.398 1.00 88.38 102 GLN A N 1
ATOM 794 C CA . GLN A 1 102 ? 18.758 -6.623 -12.136 1.00 88.38 102 GLN A CA 1
ATOM 795 C C . GLN A 1 102 ? 18.878 -6.299 -13.630 1.00 88.38 102 GLN A C 1
ATOM 797 O O . GLN A 1 102 ? 19.917 -6.529 -14.247 1.00 88.38 102 GLN A O 1
ATOM 802 N N . ARG A 1 103 ? 17.814 -5.754 -14.232 1.00 81.38 103 ARG A N 1
ATOM 803 C CA . ARG A 1 103 ? 17.842 -5.325 -15.638 1.00 81.38 103 ARG A CA 1
ATOM 804 C C . ARG A 1 103 ? 18.765 -4.130 -15.835 1.00 81.38 103 ARG A C 1
ATOM 806 O O . ARG A 1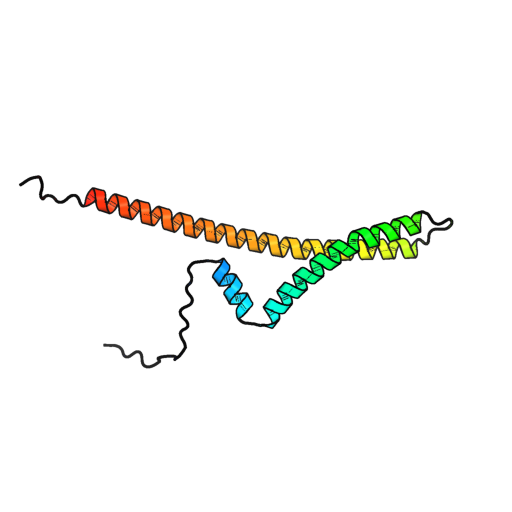 103 ? 19.577 -4.157 -16.747 1.00 81.38 103 ARG A O 1
ATOM 813 N N . LEU A 1 104 ? 18.676 -3.133 -14.956 1.00 79.69 104 LEU A N 1
ATOM 814 C CA . LEU A 1 104 ? 19.554 -1.966 -14.993 1.00 79.69 104 LEU A CA 1
ATOM 815 C C . LEU A 1 104 ? 21.027 -2.359 -14.823 1.00 79.69 104 LEU A C 1
ATOM 817 O O . LEU A 1 104 ? 21.886 -1.869 -15.548 1.00 79.69 104 LEU A O 1
ATOM 821 N N . GLU A 1 105 ? 21.316 -3.265 -13.889 1.00 90.31 105 GLU A N 1
ATOM 822 C CA . GLU A 1 105 ? 22.663 -3.790 -13.679 1.00 90.31 105 GLU A CA 1
ATOM 823 C C . GLU A 1 105 ? 23.181 -4.517 -14.924 1.00 90.31 105 GLU A C 1
ATOM 825 O O . GLU A 1 105 ? 24.335 -4.335 -15.314 1.00 90.31 105 GLU A O 1
ATOM 830 N N . ARG A 1 106 ? 22.328 -5.316 -15.572 1.00 85.75 106 ARG A N 1
ATOM 831 C CA . ARG A 1 106 ? 22.677 -5.992 -16.822 1.00 85.75 106 ARG A CA 1
ATOM 832 C C . ARG A 1 106 ? 22.993 -4.993 -17.937 1.00 85.75 106 ARG A C 1
ATOM 834 O O . ARG A 1 106 ? 24.040 -5.127 -18.562 1.00 85.75 106 ARG A O 1
ATOM 841 N N . ASP A 1 107 ? 22.142 -3.991 -18.142 1.00 83.38 107 ASP A N 1
ATOM 842 C CA . ASP A 1 107 ? 22.335 -2.976 -19.184 1.00 83.38 107 ASP A CA 1
ATOM 843 C C . ASP A 1 107 ? 23.645 -2.191 -18.956 1.00 83.38 107 ASP A C 1
ATOM 845 O O . ASP A 1 107 ? 24.434 -2.008 -19.883 1.00 83.38 107 ASP A O 1
ATOM 849 N N . ALA A 1 108 ? 23.944 -1.816 -17.706 1.00 82.19 108 ALA A N 1
ATOM 850 C CA . ALA A 1 108 ? 25.184 -1.121 -17.350 1.00 82.19 108 ALA A CA 1
ATOM 851 C C . ALA A 1 108 ? 26.444 -1.970 -17.610 1.00 82.19 108 ALA A C 1
ATOM 853 O O . ALA A 1 108 ? 27.470 -1.454 -18.062 1.00 82.19 108 ALA A O 1
ATOM 854 N N . ARG A 1 109 ? 26.379 -3.282 -17.345 1.00 88.50 109 ARG A N 1
ATOM 855 C CA . ARG A 1 109 ? 27.476 -4.216 -17.651 1.00 88.50 109 ARG A CA 1
ATOM 856 C C . ARG A 1 109 ? 27.697 -4.347 -19.157 1.00 88.50 109 ARG A C 1
ATOM 858 O O . ARG A 1 109 ? 28.846 -4.357 -19.600 1.00 88.50 109 ARG A O 1
ATOM 865 N N . ASP A 1 110 ? 26.623 -4.415 -19.938 1.00 86.94 110 ASP A N 1
ATOM 866 C CA . ASP A 1 110 ? 26.705 -4.508 -21.397 1.00 86.94 110 ASP A CA 1
ATOM 867 C C . ASP A 1 110 ? 27.320 -3.228 -22.004 1.00 86.94 110 ASP A C 1
ATOM 869 O O . ASP A 1 110 ? 28.173 -3.307 -22.892 1.00 86.94 110 ASP A O 1
ATOM 873 N N . GLU A 1 111 ? 26.982 -2.045 -21.480 1.00 80.38 111 GLU A N 1
ATOM 874 C CA . GLU A 1 111 ? 27.589 -0.769 -21.895 1.00 80.38 111 GLU A CA 1
ATOM 875 C C . GLU A 1 111 ? 29.085 -0.673 -21.558 1.00 80.38 111 GLU A C 1
ATOM 877 O O . GLU A 1 111 ? 29.888 -0.238 -22.396 1.00 80.38 111 GLU A O 1
ATOM 882 N N . LEU A 1 112 ? 29.486 -1.118 -20.362 1.00 83.38 112 LEU A N 1
ATOM 883 C CA . LEU A 1 112 ? 30.890 -1.130 -19.946 1.00 83.38 112 LEU A CA 1
ATOM 884 C C . LEU A 1 112 ? 31.726 -2.066 -20.829 1.00 83.38 112 LEU A C 1
ATOM 886 O O . LEU A 1 112 ? 32.788 -1.669 -21.312 1.00 83.38 112 LEU A O 1
ATOM 890 N N . ASN A 1 113 ? 31.233 -3.282 -21.083 1.00 82.88 113 ASN A N 1
ATOM 891 C CA . ASN A 1 113 ? 31.921 -4.263 -21.921 1.00 82.88 113 ASN A CA 1
ATOM 892 C C . ASN A 1 113 ? 32.113 -3.735 -23.347 1.00 82.88 113 ASN A C 1
ATOM 894 O O . ASN A 1 113 ? 33.220 -3.782 -23.884 1.00 82.88 113 ASN A O 1
ATOM 898 N N . ASN A 1 114 ? 31.063 -3.161 -23.941 1.00 80.19 114 ASN A N 1
ATOM 899 C CA . ASN A 1 114 ? 31.148 -2.555 -25.270 1.00 80.19 114 ASN A CA 1
ATOM 900 C C . ASN A 1 114 ? 32.167 -1.406 -25.318 1.00 80.19 114 ASN A C 1
ATOM 902 O O . ASN A 1 114 ? 32.899 -1.267 -26.299 1.00 80.19 114 ASN A O 1
ATOM 906 N N . THR A 1 115 ? 32.246 -0.601 -24.257 1.00 80.94 115 THR A N 1
ATOM 907 C CA . THR A 1 115 ? 33.217 0.496 -24.157 1.00 80.94 115 THR A CA 1
ATOM 908 C C . THR A 1 115 ? 34.651 -0.024 -24.042 1.00 80.94 115 THR A C 1
ATOM 910 O O . THR A 1 115 ? 35.535 0.482 -24.734 1.00 80.94 115 THR A O 1
ATOM 913 N N . TYR A 1 116 ? 34.881 -1.070 -23.242 1.00 73.50 116 TYR A N 1
ATOM 914 C CA . TYR A 1 116 ? 36.189 -1.717 -23.114 1.00 73.50 116 TYR A CA 1
ATOM 915 C C . TYR A 1 116 ? 36.679 -2.285 -24.454 1.00 73.50 116 TYR A C 1
ATOM 917 O O . TYR A 1 116 ? 37.781 -1.958 -24.899 1.00 73.50 116 TYR A O 1
ATOM 925 N N . PHE A 1 117 ? 35.841 -3.063 -25.150 1.00 72.50 117 PHE A N 1
ATOM 926 C CA . PHE A 1 117 ? 36.204 -3.625 -26.456 1.00 72.50 117 PHE A CA 1
ATOM 927 C C . PHE A 1 117 ? 3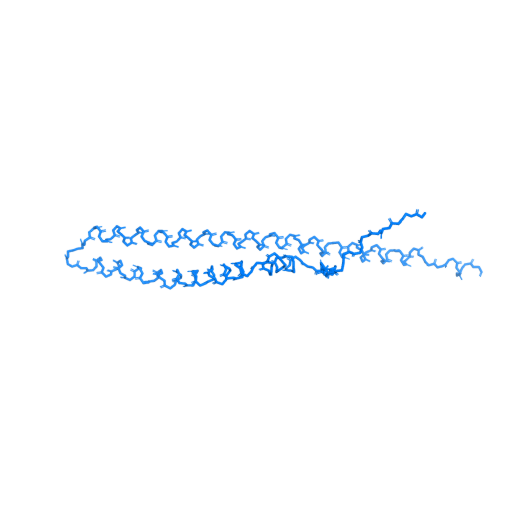6.435 -2.543 -27.517 1.00 72.50 117 PHE A C 1
ATOM 929 O O . PHE A 1 117 ? 37.367 -2.651 -28.316 1.00 72.50 117 PHE A O 1
ATOM 936 N N . ARG A 1 118 ? 35.635 -1.468 -27.512 1.00 71.69 118 ARG A N 1
ATOM 937 C CA . ARG A 1 118 ? 35.839 -0.325 -28.411 1.00 71.69 118 ARG A CA 1
ATOM 938 C C . ARG A 1 118 ? 37.195 0.339 -28.176 1.00 71.69 118 ARG A C 1
ATOM 940 O O . ARG A 1 118 ? 37.878 0.635 -29.152 1.00 71.69 118 ARG A O 1
ATOM 947 N N . HIS A 1 119 ? 37.602 0.536 -26.923 1.00 72.12 119 HIS A N 1
ATOM 948 C CA . HIS A 1 119 ? 38.908 1.116 -26.608 1.00 72.12 119 HIS A CA 1
ATOM 949 C C . HIS A 1 119 ? 40.058 0.195 -27.045 1.00 72.12 119 HIS A C 1
ATOM 951 O O . HIS A 1 119 ? 40.957 0.645 -27.749 1.00 72.12 119 HIS A O 1
ATOM 957 N N . GLN A 1 120 ? 39.992 -1.104 -26.735 1.00 71.50 120 GLN A N 1
ATOM 958 C CA . GLN A 1 120 ? 41.031 -2.064 -27.126 1.00 71.50 120 GLN A CA 1
ATOM 959 C C . GLN A 1 120 ? 41.197 -2.168 -28.654 1.00 71.50 120 GLN A C 1
ATOM 961 O O . GLN A 1 120 ? 42.313 -2.302 -29.153 1.00 71.50 120 GLN A O 1
ATOM 966 N N . SER A 1 121 ? 40.100 -2.064 -29.415 1.00 64.50 121 SER A N 1
ATOM 967 C CA . SER A 1 121 ? 40.149 -2.055 -30.884 1.00 64.50 121 SER A CA 1
ATOM 968 C C . SER A 1 121 ? 40.812 -0.805 -31.476 1.00 64.50 121 SER A C 1
ATOM 970 O O . SER A 1 121 ? 41.340 -0.877 -32.579 1.00 64.50 121 SER A O 1
ATOM 972 N N . LEU A 1 122 ? 40.804 0.328 -30.763 1.00 66.12 122 LEU A N 1
ATOM 973 C CA . LEU A 1 122 ? 41.493 1.550 -31.189 1.00 66.12 122 LEU A CA 1
ATOM 974 C C . LEU A 1 122 ? 42.999 1.466 -30.910 1.00 66.12 122 LEU A C 1
ATOM 976 O O . LEU A 1 122 ? 43.785 1.935 -31.727 1.00 66.12 122 LEU A O 1
ATOM 980 N N . ASP A 1 123 ? 43.401 0.806 -29.821 1.00 63.94 123 ASP A N 1
ATOM 981 C CA . ASP A 1 123 ? 44.816 0.626 -29.467 1.00 63.94 123 ASP A CA 1
ATOM 982 C C . ASP A 1 123 ? 45.516 -0.443 -30.330 1.00 63.94 123 ASP A C 1
ATOM 984 O O . ASP A 1 123 ? 46.709 -0.336 -30.605 1.00 63.94 123 ASP A O 1
ATOM 988 N N . TYR A 1 124 ? 44.783 -1.460 -30.808 1.00 59.34 124 TYR A N 1
ATOM 989 C CA . TYR A 1 124 ? 45.320 -2.506 -31.698 1.00 59.34 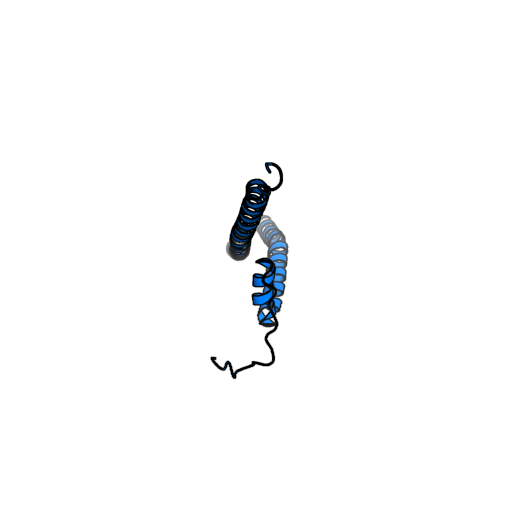124 TYR A CA 1
ATOM 990 C C . TYR A 1 124 ? 45.318 -2.113 -33.186 1.00 59.34 124 TYR A C 1
ATOM 992 O O . TYR A 1 124 ? 45.881 -2.822 -34.015 1.00 59.34 124 TYR A O 1
ATOM 1000 N N . ASN A 1 125 ? 44.679 -0.992 -33.533 1.00 55.66 125 ASN A N 1
ATOM 1001 C CA . ASN A 1 125 ? 44.574 -0.480 -34.901 1.00 55.66 125 ASN A CA 1
ATOM 1002 C C . ASN A 1 125 ? 45.421 0.791 -35.089 1.00 55.66 125 ASN A C 1
ATOM 1004 O O . ASN A 1 125 ? 45.075 1.673 -35.879 1.00 55.66 125 ASN A O 1
ATOM 1008 N N . LEU A 1 126 ? 46.532 0.897 -34.346 1.00 58.88 126 LEU A N 1
ATOM 1009 C CA . LEU A 1 126 ? 47.607 1.818 -34.694 1.00 58.88 126 LEU A CA 1
ATOM 1010 C C . LEU A 1 126 ? 48.109 1.422 -36.088 1.00 58.88 126 LEU A C 1
ATOM 1012 O O . LEU A 1 126 ? 48.508 0.272 -36.282 1.00 58.88 126 LEU A O 1
ATOM 1016 N N . PRO A 1 127 ? 48.057 2.327 -37.075 1.00 50.41 127 PRO A N 1
ATOM 1017 C CA . PRO A 1 127 ? 48.444 1.983 -38.424 1.00 50.41 127 PRO A CA 1
ATOM 1018 C C . PRO A 1 127 ? 49.925 1.604 -38.420 1.00 50.41 127 PRO A C 1
ATOM 1020 O O . PRO A 1 127 ? 50.759 2.351 -37.906 1.00 50.41 127 PRO A O 1
ATOM 1023 N N . GLU A 1 128 ? 50.273 0.516 -39.105 1.00 58.03 128 GLU A N 1
ATOM 1024 C CA . GLU A 1 128 ? 51.651 0.208 -39.523 1.00 58.03 128 GLU A CA 1
ATOM 1025 C C . GLU A 1 128 ? 52.294 1.329 -40.383 1.00 58.03 128 GLU A C 1
ATOM 1027 O O . GLU A 1 128 ? 53.394 1.180 -40.898 1.00 58.03 128 GLU A O 1
ATOM 1032 N N . ALA A 1 129 ? 51.649 2.492 -40.517 1.00 56.50 129 ALA A N 1
ATOM 1033 C CA . ALA A 1 129 ? 52.106 3.665 -41.250 1.00 56.50 129 ALA A CA 1
ATOM 1034 C C . ALA A 1 129 ? 53.169 4.515 -40.519 1.00 56.50 129 ALA A C 1
ATOM 1036 O O . ALA A 1 129 ? 53.470 5.612 -40.980 1.00 56.50 129 ALA A O 1
ATOM 1037 N N . ILE A 1 130 ? 53.731 4.060 -39.391 1.00 55.44 130 ILE A N 1
ATOM 1038 C CA . ILE A 1 130 ? 54.860 4.745 -38.716 1.00 55.44 130 ILE A CA 1
ATOM 1039 C C . ILE A 1 130 ? 56.178 3.948 -38.854 1.00 55.44 130 ILE A C 1
ATOM 1041 O O . ILE A 1 130 ? 57.230 4.428 -38.444 1.00 55.44 130 ILE A O 1
ATOM 1045 N N . LEU A 1 131 ? 56.167 2.758 -39.475 1.00 55.38 131 LEU A N 1
ATOM 1046 C CA . LEU A 1 131 ? 57.363 1.908 -39.631 1.00 55.38 131 LEU A CA 1
ATOM 1047 C C . LEU A 1 131 ? 57.790 1.650 -41.090 1.00 55.38 131 LEU A C 1
ATOM 1049 O O . LEU A 1 131 ? 58.461 0.652 -41.354 1.00 55.38 131 LEU A O 1
ATOM 1053 N N . SER A 1 132 ? 57.458 2.547 -42.025 1.00 46.00 132 SER A N 1
ATOM 1054 C CA . SER A 1 132 ? 58.012 2.547 -43.392 1.00 46.00 132 SER A CA 1
ATOM 1055 C C . SER A 1 132 ? 58.691 3.864 -43.732 1.00 46.00 132 SER A C 1
ATOM 1057 O O . SER A 1 132 ? 57.970 4.888 -43.685 1.00 46.00 132 SER A O 1
#